Protein AF-A0A933BIF7-F1 (afdb_monomer)

pLDDT: mean 83.84, std 14.82, range [37.69, 97.56]

Nearest PDB structures (foldseek):
  3ncb-assembly1_A  TM=1.749E-01  e=4.973E+00  Homo sapiens

Mean predicted aligned error: 10.34 Å

Radius of gyration: 22.52 Å; Cα contacts (8 Å, |Δi|>4): 122; chains: 1; bounding box: 60×42×70 Å

Solvent-accessible surface area (backbone atoms only — not comparable to full-atom values): 10070 Å² total; per-residue (Å²): 113,81,48,81,46,81,47,93,89,48,97,59,76,45,85,44,77,72,73,89,70,75,82,63,97,63,60,74,47,48,58,55,29,50,48,40,57,73,75,41,43,66,58,53,43,57,75,33,52,91,71,81,72,86,55,97,83,48,68,56,64,51,44,50,50,50,47,50,51,52,27,50,76,75,67,42,90,48,61,70,57,33,50,72,54,45,76,36,66,49,58,32,59,43,68,69,40,96,63,64,58,49,35,70,52,50,56,56,55,60,66,71,56,47,74,68,54,48,51,55,30,48,52,47,47,49,58,52,53,55,70,74,48,92,78,85,85,73,87,83,81,81,84,80,76,88,78,84,58,91,89,62,100,67,89,75,85,125

Foldseek 3Di:
DWDWDQDPVDRDIDTDDDDPPQDDPLVVLLVVLVVCVVLVVLVLLVVLAPDDDDDPPDFDPSLLVLLVVSCVVVPNPALQSSVVVQPRVVSCVSNVGPGRDHSVNNVVSCVVDDPVSVVSSVVSSVVSVVVVDPPDPDDDDDDDDDDDDPDDDDPDDD

Secondary structure (DSSP, 8-state):
-EEEEE-SSSS-EEEEE---SPP-TTTTHHHHHHHHHHTTHHHHHHHH------STTPPPHHHHHHHHHHHHHTT-SSGGGGGGTTT-HHHHHHHT-SSPPPHHHHHHHHTT--HHHHHHHHHHHHHHHHTTS--SS------------TTS------

Sequence (158 aa):
MEHQATSLLGNEGIGITFTDKPVTPWGGLVLFGGLARQVGLKQALREALPFQLTSPNATDPVEVVLAFMAGVLVGSRRLAHVERLRWDLAVHRILGVKRFVSDTTLARFFRRFTAGTVSEVFERLMRWQLKLIPLEEDILDLDSSILERYGSDLATML

Structure (mmCIF, N/CA/C/O backbone):
data_AF-A0A933BIF7-F1
#
_entry.id   AF-A0A933BIF7-F1
#
loop_
_atom_site.group_PDB
_atom_site.id
_atom_site.type_symbol
_atom_site.label_atom_id
_atom_site.label_alt_id
_atom_site.label_comp_id
_atom_site.label_asym_id
_atom_site.label_entity_id
_atom_site.label_seq_id
_atom_site.pdbx_PDB_ins_code
_atom_site.Cartn_x
_atom_site.Cartn_y
_atom_site.Cartn_z
_atom_site.occupancy
_atom_site.B_iso_or_equiv
_atom_site.auth_seq_id
_atom_site.auth_comp_id
_at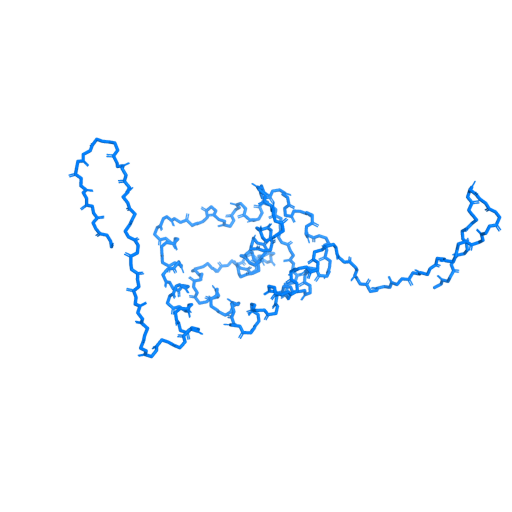om_site.auth_asym_id
_atom_site.auth_atom_id
_atom_site.pdbx_PDB_model_num
ATOM 1 N N . MET A 1 1 ? 17.332 2.652 -32.702 1.00 48.03 1 MET A N 1
ATOM 2 C CA . MET A 1 1 ? 18.636 2.457 -33.365 1.00 48.03 1 MET A CA 1
ATOM 3 C C . MET A 1 1 ? 18.932 0.971 -33.338 1.00 48.03 1 MET A C 1
ATOM 5 O O . MET A 1 1 ? 18.908 0.392 -32.259 1.00 48.03 1 MET A O 1
ATOM 9 N N . GLU A 1 2 ? 19.066 0.345 -34.504 1.00 49.69 2 GLU A N 1
ATOM 10 C CA . GLU A 1 2 ? 19.491 -1.054 -34.601 1.00 49.69 2 GLU A CA 1
ATOM 11 C C . GLU A 1 2 ? 21.002 -1.109 -34.408 1.00 49.69 2 GLU A C 1
ATOM 13 O O . GLU A 1 2 ? 21.745 -0.390 -35.075 1.00 49.69 2 GLU A O 1
ATOM 18 N N . HIS A 1 3 ? 21.447 -1.937 -33.470 1.00 57.56 3 HIS A N 1
ATOM 19 C CA . HIS A 1 3 ? 22.862 -2.201 -33.262 1.00 57.56 3 HIS A CA 1
ATOM 20 C C . HIS A 1 3 ? 23.105 -3.662 -33.626 1.00 57.56 3 HIS A C 1
ATOM 22 O O . HIS A 1 3 ? 22.449 -4.557 -33.094 1.00 57.56 3 HIS A O 1
ATOM 28 N N . GLN A 1 4 ? 24.025 -3.904 -34.556 1.00 54.59 4 GLN A N 1
ATOM 29 C CA . GLN A 1 4 ? 24.456 -5.258 -34.881 1.00 54.59 4 GLN A CA 1
ATOM 30 C C . GLN A 1 4 ? 25.505 -5.695 -33.859 1.00 54.59 4 GLN A C 1
ATOM 32 O O . GLN A 1 4 ? 26.525 -5.026 -33.691 1.00 54.59 4 GLN A O 1
ATOM 37 N N . ALA A 1 5 ? 25.243 -6.802 -33.165 1.00 60.22 5 ALA A N 1
ATOM 38 C CA . ALA A 1 5 ? 26.216 -7.454 -32.300 1.00 60.22 5 ALA A CA 1
ATOM 39 C C . ALA A 1 5 ? 26.704 -8.738 -32.979 1.00 60.22 5 ALA A C 1
ATOM 41 O O . ALA A 1 5 ? 25.906 -9.603 -33.349 1.00 60.22 5 ALA A O 1
ATOM 42 N N . THR A 1 6 ? 28.019 -8.859 -33.149 1.00 56.75 6 THR A N 1
ATOM 43 C CA . THR A 1 6 ? 28.649 -10.069 -33.685 1.00 56.75 6 THR A CA 1
ATOM 44 C C . THR A 1 6 ? 28.616 -11.169 -32.624 1.00 56.75 6 THR A C 1
ATOM 46 O O . THR A 1 6 ? 29.087 -10.967 -31.504 1.00 56.75 6 THR A O 1
ATOM 49 N N . SER A 1 7 ? 28.045 -12.326 -32.961 1.00 59.97 7 SER A N 1
ATOM 50 C CA . SER A 1 7 ? 27.978 -13.486 -32.068 1.00 59.97 7 SER A CA 1
ATOM 51 C C . SER A 1 7 ? 29.370 -14.090 -31.837 1.00 59.97 7 SER A C 1
ATOM 53 O O . SER A 1 7 ? 30.153 -14.247 -32.768 1.00 59.97 7 SER A O 1
ATOM 55 N N . LEU A 1 8 ? 29.676 -14.465 -30.589 1.00 64.94 8 LEU A N 1
ATOM 56 C CA . LEU A 1 8 ? 30.904 -15.198 -30.237 1.00 64.94 8 LEU A CA 1
ATOM 57 C C . LEU A 1 8 ? 30.812 -16.702 -30.555 1.00 64.94 8 LEU A C 1
ATOM 59 O O . LEU A 1 8 ? 31.825 -17.394 -30.526 1.00 64.94 8 LEU A O 1
ATOM 63 N N . LEU A 1 9 ? 29.606 -17.213 -30.829 1.00 68.19 9 LEU A N 1
ATOM 64 C CA . LEU A 1 9 ? 29.314 -18.644 -30.993 1.00 68.19 9 LEU A CA 1
ATOM 65 C C . LEU A 1 9 ? 29.019 -19.045 -32.450 1.00 68.19 9 LEU A C 1
ATOM 67 O O . LEU A 1 9 ? 28.774 -20.218 -32.717 1.00 68.19 9 LEU A O 1
ATOM 71 N N . GLY A 1 10 ? 29.044 -18.103 -33.397 1.00 65.06 10 GLY A N 1
ATOM 72 C CA . GLY A 1 10 ? 28.818 -18.389 -34.815 1.00 65.06 10 GLY A CA 1
ATOM 73 C C . GLY A 1 10 ? 28.800 -17.138 -35.693 1.00 65.06 10 GLY A C 1
ATOM 74 O O . GLY A 1 10 ? 28.697 -16.023 -35.196 1.00 65.06 10 GLY A O 1
ATOM 75 N N . ASN A 1 11 ? 28.867 -17.335 -37.012 1.00 65.56 11 ASN A N 1
ATOM 76 C CA . ASN A 1 11 ? 28.867 -16.267 -38.025 1.00 65.56 11 ASN A CA 1
ATOM 77 C C . ASN A 1 11 ? 27.482 -15.635 -38.284 1.00 65.56 11 ASN A C 1
ATOM 79 O O . ASN A 1 11 ? 27.324 -14.870 -39.234 1.00 65.56 11 ASN A O 1
ATOM 83 N N . GLU A 1 12 ? 26.471 -15.945 -37.471 1.00 69.88 12 GLU A N 1
ATOM 84 C CA . GLU A 1 12 ? 25.136 -15.363 -37.608 1.00 69.88 12 GLU A CA 1
ATOM 85 C C . GLU A 1 12 ? 25.043 -14.039 -36.836 1.00 69.88 12 GLU A C 1
ATOM 87 O O . GLU A 1 12 ? 25.353 -13.961 -35.643 1.00 69.88 12 GLU A O 1
ATOM 92 N N . GLY A 1 13 ? 24.639 -12.975 -37.534 1.00 66.69 13 GLY A N 1
ATOM 93 C CA . GLY A 1 13 ? 24.445 -11.653 -36.943 1.00 66.69 13 GLY A CA 1
ATOM 94 C C . GLY A 1 13 ? 23.185 -11.615 -36.081 1.00 66.69 13 GLY A C 1
ATOM 95 O O . GLY A 1 13 ? 22.092 -11.901 -36.566 1.00 66.69 13 GLY A O 1
ATOM 96 N N . ILE A 1 14 ? 23.319 -11.232 -34.811 1.00 77.00 14 ILE A N 1
ATOM 97 C CA . ILE A 1 14 ? 22.173 -11.045 -33.915 1.00 77.00 14 ILE A CA 1
ATOM 98 C C . ILE A 1 14 ? 21.666 -9.609 -34.089 1.00 77.00 14 ILE A C 1
ATOM 100 O O . ILE A 1 14 ? 22.373 -8.644 -33.783 1.00 77.00 14 ILE A O 1
ATOM 104 N N . GLY A 1 15 ? 20.434 -9.461 -34.583 1.00 76.81 15 GLY A N 1
ATOM 105 C CA . GLY A 1 15 ? 19.744 -8.173 -34.649 1.00 76.81 15 GLY A CA 1
ATOM 106 C C . GLY A 1 15 ? 19.238 -7.763 -33.267 1.00 76.81 15 GLY A C 1
ATOM 107 O O . GLY A 1 15 ? 18.358 -8.419 -32.714 1.00 76.81 15 GLY A O 1
ATOM 108 N N . ILE A 1 16 ? 19.790 -6.688 -32.699 1.00 79.69 16 ILE A N 1
ATOM 109 C CA . ILE A 1 16 ? 19.347 -6.137 -31.414 1.00 79.69 16 ILE A CA 1
ATOM 110 C C . ILE A 1 16 ? 18.599 -4.827 -31.667 1.00 79.69 16 ILE A C 1
ATOM 112 O O . ILE A 1 16 ? 19.155 -3.858 -32.196 1.00 79.69 16 ILE A O 1
ATOM 116 N N . THR A 1 17 ? 17.338 -4.786 -31.241 1.00 79.62 17 THR A N 1
ATOM 117 C CA . THR A 1 17 ? 16.494 -3.588 -31.286 1.00 79.62 17 THR A CA 1
ATOM 118 C C . THR A 1 17 ? 16.193 -3.117 -29.868 1.00 79.62 17 THR A C 1
ATOM 120 O O . THR A 1 17 ? 15.812 -3.903 -29.003 1.00 79.62 17 THR A O 1
ATOM 123 N N . PHE A 1 18 ? 16.334 -1.816 -29.632 1.00 79.88 18 PHE A N 1
ATOM 124 C CA . PHE A 1 18 ? 16.046 -1.190 -28.344 1.00 79.88 18 PHE A CA 1
ATOM 125 C C . PHE A 1 18 ? 14.668 -0.529 -28.359 1.00 79.88 18 PHE A C 1
ATOM 127 O O . PHE A 1 18 ? 14.221 -0.020 -29.387 1.00 79.88 18 PHE A O 1
ATOM 134 N N . THR A 1 19 ? 14.001 -0.529 -27.207 1.00 82.50 19 THR A N 1
ATOM 135 C CA . THR A 1 19 ? 12.701 0.113 -27.003 1.00 82.50 19 THR A CA 1
ATOM 136 C C . THR A 1 19 ? 12.734 0.956 -25.738 1.00 82.50 19 THR A C 1
ATOM 138 O O . THR A 1 19 ? 13.255 0.519 -24.716 1.00 82.50 19 THR A O 1
ATOM 141 N N . ASP A 1 20 ? 12.118 2.134 -25.794 1.00 80.81 20 ASP A N 1
ATOM 142 C CA . ASP A 1 20 ? 11.930 3.001 -24.625 1.00 80.81 20 ASP A CA 1
ATOM 143 C C . ASP A 1 20 ? 10.690 2.604 -23.806 1.00 80.81 20 ASP A C 1
ATOM 145 O O . ASP A 1 20 ? 10.360 3.227 -22.791 1.00 80.81 20 ASP A O 1
ATOM 149 N N . LYS A 1 21 ? 9.955 1.571 -24.246 1.00 79.81 21 LYS A N 1
ATOM 150 C CA . LYS A 1 21 ? 8.834 1.026 -23.478 1.00 79.81 21 LYS A CA 1
ATOM 151 C C . LYS A 1 21 ? 9.387 0.440 -22.177 1.00 79.81 21 LYS A C 1
ATOM 153 O O . LYS A 1 21 ? 10.230 -0.452 -22.239 1.00 79.81 21 LYS A O 1
ATOM 158 N N . PRO A 1 22 ? 8.906 0.885 -21.005 1.00 76.44 22 PRO A N 1
ATOM 159 C CA . PRO A 1 22 ? 9.385 0.342 -19.748 1.00 76.44 22 PRO A CA 1
ATOM 160 C C . PRO A 1 22 ? 8.955 -1.122 -19.640 1.00 76.44 22 PRO A C 1
ATOM 162 O O . PRO A 1 22 ? 7.768 -1.441 -19.725 1.00 76.44 22 PRO A O 1
ATOM 165 N N . VAL A 1 23 ? 9.935 -2.003 -19.471 1.00 80.75 23 VAL A N 1
ATOM 166 C CA . VAL A 1 23 ? 9.735 -3.438 -19.261 1.00 80.75 23 VAL A CA 1
ATOM 167 C C . VAL A 1 23 ? 9.907 -3.718 -17.773 1.00 80.75 23 VAL A C 1
ATOM 169 O O . VAL A 1 23 ? 10.860 -3.238 -17.165 1.00 80.75 23 VAL A O 1
ATOM 172 N N . THR A 1 24 ? 8.989 -4.485 -17.185 1.00 86.38 24 THR A N 1
ATOM 173 C CA . THR A 1 24 ? 9.055 -4.874 -15.772 1.00 86.38 24 THR A CA 1
ATOM 174 C C . THR A 1 24 ? 8.847 -6.376 -15.609 1.00 86.38 24 THR A C 1
ATOM 176 O O . THR A 1 24 ? 7.938 -6.932 -16.232 1.00 86.38 24 THR A O 1
ATOM 179 N N . PRO A 1 25 ? 9.634 -7.052 -14.751 1.00 87.12 25 PRO A N 1
ATOM 180 C CA . PRO A 1 25 ? 9.361 -8.435 -14.372 1.00 87.12 25 PRO A CA 1
AT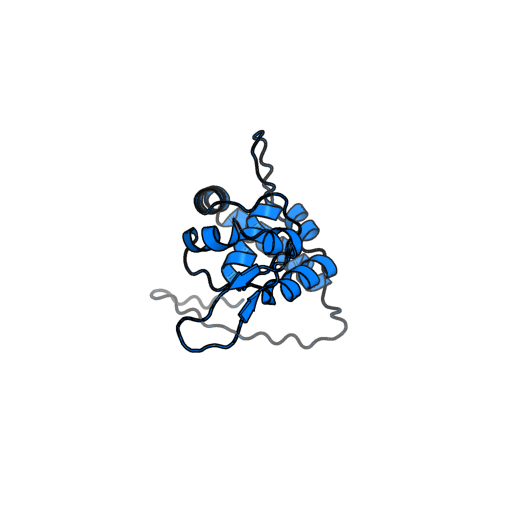OM 181 C C . PRO A 1 25 ? 8.106 -8.556 -13.486 1.00 87.12 25 PRO A C 1
ATOM 183 O O . PRO A 1 25 ? 7.626 -9.659 -13.243 1.00 87.12 25 PRO A O 1
ATOM 186 N N . TRP A 1 26 ? 7.536 -7.436 -13.024 1.00 89.75 26 TRP A N 1
ATOM 187 C CA . TRP A 1 26 ? 6.398 -7.382 -12.103 1.00 89.75 26 TRP A CA 1
ATOM 188 C C . TRP A 1 26 ? 5.054 -7.179 -12.815 1.00 89.75 26 TRP A C 1
ATOM 190 O O . TRP A 1 26 ? 4.148 -6.540 -12.278 1.00 89.75 26 TRP A O 1
ATOM 200 N N . GLY A 1 27 ? 4.897 -7.738 -14.020 1.00 87.62 27 GLY A N 1
ATOM 201 C CA . GLY A 1 27 ? 3.682 -7.596 -14.834 1.00 87.62 27 GLY A CA 1
ATOM 202 C C . GLY A 1 27 ? 2.389 -8.025 -14.123 1.00 87.62 27 GLY A C 1
ATOM 203 O O . GLY A 1 27 ? 1.334 -7.449 -14.373 1.00 87.62 27 GLY A O 1
ATOM 204 N N . GLY A 1 28 ? 2.465 -8.952 -13.161 1.00 89.56 28 GLY A N 1
ATOM 205 C CA . GLY A 1 28 ? 1.316 -9.358 -12.339 1.00 89.56 28 GLY A CA 1
ATOM 206 C C . GLY A 1 28 ? 0.688 -8.215 -11.529 1.00 89.56 28 GLY A C 1
ATOM 207 O O . GLY A 1 28 ? -0.516 -8.230 -11.274 1.00 89.56 28 GLY A O 1
ATOM 208 N N . LEU A 1 29 ? 1.454 -7.166 -11.199 1.00 94.38 29 LEU A N 1
ATOM 209 C CA . LEU A 1 29 ? 0.922 -5.987 -10.511 1.00 94.38 29 LEU A CA 1
ATOM 210 C C . LEU A 1 29 ? -0.094 -5.211 -11.361 1.00 94.38 29 LEU A C 1
ATOM 212 O O . LEU A 1 29 ? -0.864 -4.436 -10.799 1.00 94.38 29 LEU A O 1
ATOM 216 N N . VAL A 1 30 ? -0.143 -5.418 -12.683 1.00 94.75 30 VAL A N 1
ATOM 217 C CA . VAL A 1 30 ? -1.154 -4.801 -13.560 1.00 94.75 30 VAL A CA 1
ATOM 218 C C . VAL A 1 30 ? -2.568 -5.171 -13.113 1.00 94.75 30 VAL A C 1
ATOM 220 O O . VAL A 1 30 ? -3.428 -4.290 -13.070 1.00 94.75 30 VAL A O 1
ATOM 223 N N . LEU A 1 31 ? -2.796 -6.430 -12.720 1.00 95.00 31 LEU A N 1
ATOM 224 C CA . LEU A 1 31 ? -4.092 -6.896 -12.217 1.00 95.00 31 LEU A CA 1
ATOM 225 C C . LEU A 1 31 ? -4.470 -6.166 -10.928 1.00 95.00 31 LEU A C 1
ATOM 227 O O . LEU A 1 31 ? -5.566 -5.621 -10.822 1.00 95.00 31 LEU A O 1
ATOM 231 N N . PHE A 1 32 ? -3.529 -6.076 -9.985 1.00 95.56 32 PHE A N 1
ATOM 232 C CA . PHE A 1 32 ? -3.734 -5.334 -8.744 1.00 95.56 32 PHE A CA 1
ATOM 233 C C . PHE A 1 32 ? -4.015 -3.851 -9.005 1.00 95.56 32 PHE A C 1
ATOM 235 O O . PHE A 1 32 ? -4.973 -3.306 -8.469 1.00 95.56 32 PHE A O 1
ATOM 242 N N . GLY A 1 33 ? -3.221 -3.195 -9.855 1.00 95.50 33 GLY A N 1
ATOM 243 C CA . GLY A 1 33 ? -3.421 -1.789 -10.202 1.00 95.50 33 GLY A CA 1
ATOM 244 C C . GLY A 1 33 ? -4.768 -1.537 -10.888 1.00 95.50 33 GLY A C 1
ATOM 245 O O . GLY A 1 33 ? -5.407 -0.521 -10.622 1.00 95.50 33 GLY A O 1
ATOM 246 N N . GLY A 1 34 ? -5.216 -2.460 -11.744 1.00 96.06 34 GLY A N 1
ATOM 247 C CA . GLY A 1 34 ? -6.540 -2.433 -12.367 1.00 96.06 34 GLY A CA 1
ATOM 248 C C . GLY A 1 34 ? -7.663 -2.550 -11.341 1.00 96.06 34 GLY A C 1
ATOM 249 O O . GLY A 1 34 ? -8.501 -1.653 -11.260 1.00 96.06 34 GLY A O 1
ATOM 250 N N . LEU A 1 35 ? -7.618 -3.592 -10.507 1.00 95.00 35 LEU A N 1
ATOM 251 C CA . LEU A 1 35 ? -8.593 -3.825 -9.443 1.00 95.00 35 LEU A CA 1
ATOM 252 C C . LEU A 1 35 ? -8.654 -2.638 -8.477 1.00 95.00 35 LEU A C 1
ATOM 254 O O . LEU A 1 35 ? -9.726 -2.094 -8.244 1.00 95.00 35 LEU A O 1
ATOM 258 N N . ALA A 1 36 ? -7.504 -2.182 -7.974 1.00 96.06 36 ALA A N 1
ATOM 259 C CA . ALA A 1 36 ? -7.403 -1.061 -7.042 1.00 96.06 36 ALA A CA 1
ATOM 260 C C . ALA A 1 36 ? -8.035 0.226 -7.594 1.00 96.06 36 ALA A C 1
ATOM 262 O O . ALA A 1 36 ? -8.628 0.992 -6.832 1.00 96.06 36 ALA A O 1
ATOM 263 N N . ARG A 1 37 ? -7.923 0.473 -8.907 1.00 96.19 37 ARG A N 1
ATOM 264 C CA . ARG A 1 37 ? -8.622 1.586 -9.566 1.00 96.19 37 ARG A CA 1
ATOM 265 C C . ARG A 1 37 ? -10.122 1.335 -9.654 1.00 96.19 37 ARG A C 1
ATOM 267 O O . ARG A 1 37 ? -10.881 2.229 -9.303 1.00 96.19 37 ARG A O 1
ATOM 274 N N . GLN A 1 38 ? -10.528 0.147 -10.093 1.00 95.94 38 GLN A N 1
ATOM 275 C CA . GLN A 1 38 ? -11.933 -0.215 -10.277 1.00 95.94 38 GLN A CA 1
ATOM 276 C C . GLN A 1 38 ? -12.736 -0.113 -8.975 1.00 95.94 38 GLN A C 1
ATOM 278 O O . GLN A 1 38 ? -13.834 0.430 -8.985 1.00 95.94 38 GLN A O 1
ATOM 283 N N . VAL A 1 39 ? -12.178 -0.576 -7.853 1.00 95.69 39 VAL A N 1
ATOM 284 C CA . VAL A 1 39 ? -12.864 -0.542 -6.548 1.00 95.69 39 VAL A CA 1
ATOM 285 C C . VAL A 1 39 ? -12.693 0.784 -5.799 1.00 95.69 39 VAL A C 1
ATOM 287 O O . VAL A 1 39 ? -13.269 0.973 -4.734 1.00 95.69 39 VAL A O 1
ATOM 290 N N . GLY A 1 40 ? -11.881 1.714 -6.314 1.00 96.50 40 GLY A N 1
ATOM 291 C CA . GLY A 1 40 ? -11.628 2.994 -5.647 1.00 96.50 40 GLY A CA 1
ATOM 292 C C . GLY A 1 40 ? -10.741 2.895 -4.398 1.00 96.50 40 GLY A C 1
ATOM 293 O O . GLY A 1 40 ? -10.853 3.725 -3.496 1.00 96.50 40 GLY A O 1
ATOM 294 N N . LEU A 1 41 ? -9.814 1.928 -4.343 1.00 97.06 41 LEU A N 1
ATOM 295 C CA . LEU A 1 41 ? -8.974 1.644 -3.168 1.00 97.06 41 LEU A CA 1
ATOM 296 C C . LEU A 1 41 ? -8.230 2.882 -2.637 1.00 97.06 41 LEU A C 1
ATOM 298 O O . LEU A 1 41 ? -8.122 3.075 -1.431 1.00 97.06 41 LEU A O 1
ATOM 302 N N . LYS A 1 42 ? -7.723 3.750 -3.523 1.00 96.25 42 LYS A N 1
ATOM 303 C CA . LYS A 1 42 ? -7.030 4.987 -3.110 1.00 96.25 42 LYS A CA 1
ATOM 304 C C . LYS A 1 42 ? -7.916 5.905 -2.278 1.00 96.25 42 LYS A C 1
ATOM 306 O O . LYS A 1 42 ? -7.423 6.532 -1.345 1.00 96.25 42 LYS A O 1
ATOM 311 N N . GLN A 1 43 ? -9.189 6.010 -2.645 1.00 96.75 43 GLN A N 1
ATOM 312 C CA . GLN A 1 43 ? -10.134 6.855 -1.933 1.00 96.75 43 GLN A CA 1
ATOM 313 C C . GLN A 1 43 ? -10.488 6.232 -0.583 1.00 96.75 43 GLN A C 1
ATOM 315 O O . GLN A 1 43 ? -10.402 6.915 0.432 1.00 96.75 43 GLN A O 1
ATOM 320 N N . ALA A 1 44 ? -10.736 4.921 -0.554 1.00 97.56 44 ALA A N 1
ATOM 321 C CA . ALA A 1 44 ? -10.966 4.188 0.688 1.00 97.56 44 ALA A CA 1
ATOM 322 C C . ALA A 1 44 ? -9.797 4.325 1.676 1.00 97.56 44 ALA A C 1
ATOM 324 O O . ALA A 1 44 ? -10.001 4.612 2.852 1.00 97.56 44 ALA A O 1
ATOM 325 N N . LEU A 1 45 ? -8.554 4.203 1.194 1.00 97.38 45 LEU A N 1
ATOM 326 C CA . LEU A 1 45 ? -7.359 4.428 2.010 1.00 97.38 45 LEU A CA 1
ATOM 327 C C . 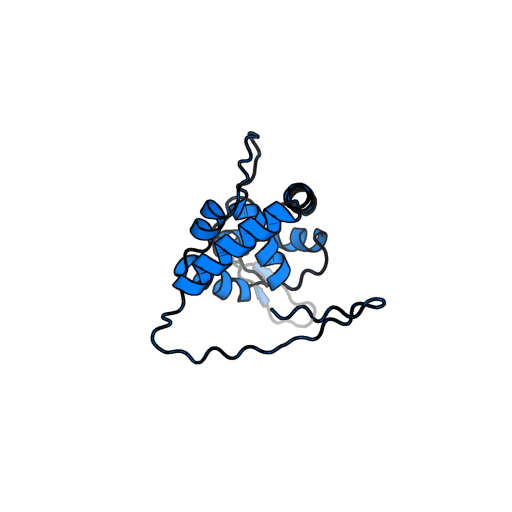LEU A 1 45 ? -7.276 5.868 2.526 1.00 97.38 45 LEU A C 1
ATOM 329 O O . LEU A 1 45 ? -6.907 6.077 3.678 1.00 97.38 45 LEU A O 1
ATOM 333 N N . ARG A 1 46 ? -7.622 6.859 1.698 1.00 96.31 46 ARG A N 1
ATOM 334 C CA . ARG A 1 46 ? -7.607 8.273 2.096 1.00 96.31 46 ARG A CA 1
ATOM 335 C C . ARG A 1 46 ? -8.622 8.579 3.198 1.00 96.31 46 ARG A C 1
ATOM 337 O O . ARG A 1 46 ? -8.327 9.384 4.071 1.00 96.31 46 ARG A O 1
ATOM 344 N N . GLU A 1 47 ? -9.786 7.942 3.162 1.00 96.62 47 GLU A N 1
ATOM 345 C CA . GLU A 1 47 ? -10.834 8.086 4.182 1.00 96.62 47 GLU A CA 1
ATOM 346 C C . GLU A 1 47 ? -10.538 7.276 5.453 1.00 96.62 47 GLU A C 1
ATOM 348 O O . GLU A 1 47 ? -10.944 7.654 6.557 1.00 96.62 47 GLU A O 1
ATOM 353 N N . ALA A 1 48 ? -9.828 6.155 5.314 1.00 97.25 48 ALA A N 1
ATOM 354 C CA . ALA A 1 48 ? -9.489 5.285 6.430 1.00 97.25 48 ALA A CA 1
ATOM 355 C C . ALA A 1 48 ? -8.277 5.776 7.234 1.00 97.25 48 ALA A C 1
ATOM 357 O O . ALA A 1 48 ? -8.280 5.667 8.457 1.00 97.25 48 ALA A O 1
ATOM 358 N N . LEU A 1 49 ? -7.238 6.295 6.571 1.00 96.69 49 LEU A N 1
ATOM 359 C CA . LEU A 1 49 ? -5.976 6.659 7.217 1.00 96.69 49 LEU A CA 1
ATOM 360 C C . LEU A 1 49 ? -6.087 7.997 7.975 1.00 96.69 49 LEU A C 1
ATOM 362 O O . LEU A 1 49 ? -6.356 9.024 7.356 1.00 96.69 49 LEU A O 1
ATOM 366 N N . PRO A 1 50 ? -5.764 8.045 9.281 1.00 94.69 50 PRO A N 1
ATOM 367 C CA . PRO A 1 50 ? -5.861 9.271 10.081 1.00 94.69 50 PRO A CA 1
ATOM 368 C C . PRO A 1 50 ? -4.621 10.174 9.971 1.00 94.69 50 PRO A C 1
ATOM 370 O O . PRO A 1 50 ? -4.476 11.143 10.714 1.00 94.69 50 PRO A O 1
ATOM 373 N N . PHE A 1 51 ? -3.675 9.847 9.089 1.00 92.75 51 PHE A N 1
ATOM 374 C CA . PHE A 1 51 ? -2.392 10.535 9.017 1.00 92.75 51 PHE A CA 1
ATOM 375 C C . PHE A 1 51 ? -2.407 11.615 7.944 1.00 92.75 51 PHE A C 1
ATOM 377 O O . PHE A 1 51 ? -2.699 11.348 6.783 1.00 92.75 51 PHE A O 1
ATOM 384 N N . GLN A 1 52 ? -1.981 12.817 8.318 1.00 85.50 52 GLN A N 1
ATOM 385 C CA . GLN A 1 52 ? -1.613 13.870 7.380 1.00 85.50 52 GLN A CA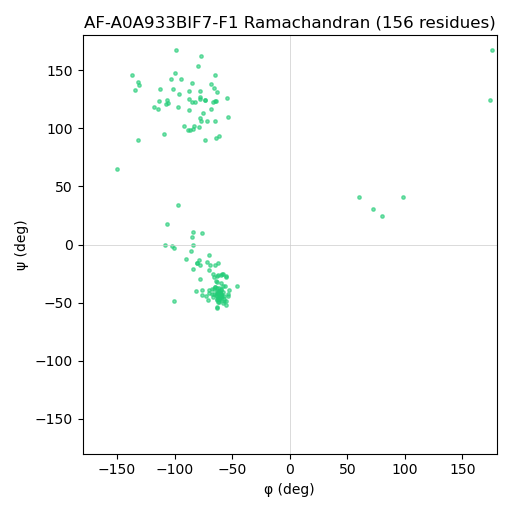 1
ATOM 386 C C . GLN A 1 52 ? -0.138 14.200 7.585 1.00 85.50 52 GLN A C 1
ATOM 388 O O . GLN A 1 52 ? 0.289 14.578 8.676 1.00 85.50 52 GLN A O 1
ATOM 393 N N . LEU A 1 53 ? 0.670 13.995 6.547 1.00 85.00 53 LEU A N 1
ATOM 394 C CA . LEU A 1 53 ? 2.102 14.267 6.592 1.00 85.00 53 LEU A CA 1
ATOM 395 C C . LEU A 1 53 ? 2.358 15.650 5.983 1.00 85.00 53 LEU A C 1
ATOM 397 O O . LEU A 1 53 ? 2.069 15.871 4.814 1.00 85.00 53 LEU A O 1
ATOM 401 N N . THR A 1 54 ? 2.898 16.574 6.778 1.00 80.62 54 THR A N 1
ATOM 402 C CA . THR A 1 54 ? 3.001 18.008 6.432 1.00 80.62 54 THR A CA 1
ATOM 403 C C . THR A 1 54 ? 4.381 18.450 5.938 1.00 80.62 54 THR A C 1
ATOM 405 O O . THR A 1 54 ? 4.572 19.609 5.584 1.00 80.62 54 THR A O 1
ATOM 408 N N . SER A 1 55 ? 5.374 17.556 5.912 1.00 80.38 55 SER A N 1
ATOM 409 C CA . SER A 1 55 ? 6.724 17.898 5.441 1.00 80.38 55 SER A CA 1
ATOM 410 C C . SER A 1 55 ? 6.722 18.263 3.945 1.00 80.38 55 SER A C 1
ATOM 412 O O . SER A 1 55 ? 6.020 17.605 3.180 1.00 80.38 55 SER A O 1
ATOM 414 N N . PRO A 1 56 ? 7.569 19.202 3.479 1.00 76.81 56 PRO A N 1
ATOM 415 C CA . PRO A 1 56 ? 7.705 19.516 2.050 1.00 76.81 56 PRO A CA 1
ATOM 416 C C . PRO A 1 56 ? 8.048 18.304 1.169 1.00 76.81 56 PRO A C 1
ATOM 418 O O . PRO A 1 56 ? 7.707 18.267 -0.007 1.00 76.81 56 PRO A O 1
ATOM 421 N N . ASN A 1 57 ? 8.709 17.296 1.750 1.00 79.25 57 ASN A N 1
ATOM 422 C CA . ASN A 1 57 ? 9.055 16.031 1.098 1.00 79.25 57 ASN A CA 1
ATOM 423 C C . ASN A 1 57 ? 8.196 14.853 1.594 1.00 79.25 57 ASN A C 1
ATOM 425 O O . ASN A 1 57 ? 8.582 13.690 1.432 1.00 79.25 57 ASN A O 1
ATOM 429 N N . ALA A 1 58 ? 7.059 15.129 2.237 1.00 83.31 58 ALA A N 1
ATOM 430 C CA . ALA A 1 58 ? 6.137 14.096 2.680 1.00 83.31 58 ALA A CA 1
ATOM 431 C C . ALA A 1 58 ? 5.575 13.335 1.478 1.00 83.31 58 ALA A C 1
ATOM 433 O O . ALA A 1 58 ? 5.104 13.919 0.506 1.00 83.31 58 ALA A O 1
ATOM 434 N N . THR A 1 59 ? 5.625 12.009 1.558 1.00 88.50 59 THR A N 1
ATOM 435 C CA . THR A 1 59 ? 4.905 11.147 0.618 1.00 88.50 59 THR A CA 1
ATOM 436 C C . THR A 1 59 ? 3.479 10.968 1.123 1.00 88.50 59 THR A C 1
ATOM 438 O O . THR A 1 59 ? 3.293 10.808 2.327 1.00 88.50 59 THR A O 1
ATOM 441 N N . ASP A 1 60 ? 2.490 11.003 0.228 1.00 92.19 60 ASP A N 1
ATOM 442 C CA . ASP A 1 60 ? 1.086 10.764 0.584 1.00 92.19 60 ASP A CA 1
ATOM 443 C C . ASP A 1 60 ? 0.973 9.399 1.305 1.00 92.19 60 ASP A C 1
ATOM 445 O O . ASP A 1 60 ? 1.440 8.395 0.758 1.00 92.19 60 ASP A O 1
ATOM 449 N N . PRO A 1 61 ? 0.386 9.326 2.517 1.00 94.69 61 PRO A N 1
ATOM 450 C CA . PRO A 1 61 ? 0.123 8.071 3.227 1.00 94.69 61 PRO A CA 1
ATOM 451 C C . PRO A 1 61 ? -0.503 6.974 2.360 1.00 94.69 61 PRO A C 1
ATOM 453 O O . PRO A 1 61 ? -0.153 5.803 2.508 1.00 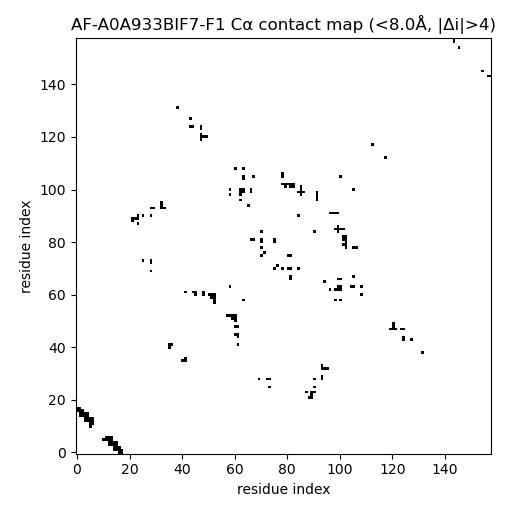94.69 61 PRO A O 1
ATOM 456 N N . VAL A 1 62 ? -1.372 7.340 1.415 1.00 95.38 62 VAL A N 1
ATOM 457 C CA . VAL A 1 62 ? -1.971 6.400 0.459 1.00 95.38 62 VAL A CA 1
ATOM 458 C C . VAL A 1 62 ? -0.903 5.783 -0.447 1.00 95.38 62 VAL A C 1
ATOM 460 O O . VAL A 1 62 ? -0.908 4.573 -0.666 1.00 95.38 62 VAL A O 1
ATOM 463 N N . GLU A 1 63 ? 0.047 6.579 -0.947 1.00 94.06 63 GLU A N 1
ATOM 464 C CA . GLU A 1 63 ? 1.165 6.073 -1.755 1.00 94.06 63 GLU A CA 1
ATOM 465 C C . GLU A 1 63 ? 2.083 5.157 -0.932 1.00 94.06 63 GLU A C 1
ATOM 467 O O . GLU A 1 63 ? 2.544 4.137 -1.445 1.00 94.06 63 GLU A O 1
ATOM 472 N N . VAL A 1 64 ? 2.296 5.464 0.356 1.00 94.75 64 VAL A N 1
ATOM 473 C CA . VAL A 1 64 ? 3.073 4.612 1.274 1.00 94.75 64 VAL A CA 1
ATOM 474 C C . VAL A 1 64 ? 2.419 3.232 1.424 1.00 94.75 64 VAL A C 1
ATOM 476 O O . VAL A 1 64 ? 3.101 2.211 1.316 1.00 94.75 64 VAL A O 1
ATOM 479 N N . VAL A 1 65 ? 1.099 3.184 1.641 1.00 95.50 65 VAL A N 1
ATOM 480 C 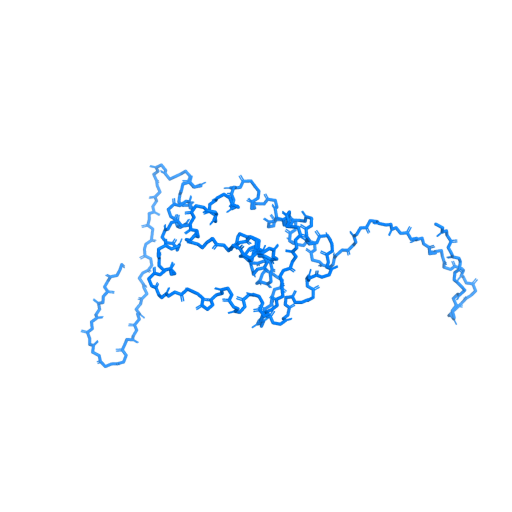CA . VAL A 1 65 ? 0.359 1.920 1.787 1.00 95.50 65 VAL A CA 1
ATOM 481 C C . VAL A 1 65 ? 0.320 1.139 0.474 1.00 95.50 65 VAL A C 1
ATOM 483 O O . VAL A 1 65 ? 0.569 -0.064 0.481 1.00 95.50 65 VAL A O 1
ATOM 486 N N . LEU A 1 66 ? 0.094 1.794 -0.668 1.00 95.31 66 LEU A N 1
ATOM 487 C CA . LEU A 1 66 ? 0.121 1.116 -1.970 1.00 95.31 66 LEU A CA 1
ATOM 488 C C . LEU A 1 66 ? 1.490 0.510 -2.287 1.00 95.31 66 LEU A C 1
ATOM 490 O O . LEU A 1 66 ? 1.565 -0.604 -2.803 1.00 95.31 66 LEU A O 1
ATOM 494 N N . ALA A 1 67 ? 2.569 1.216 -1.954 1.00 93.62 67 ALA A N 1
ATOM 495 C CA . ALA A 1 67 ? 3.924 0.702 -2.095 1.00 93.62 67 ALA A CA 1
ATOM 496 C C . ALA A 1 67 ? 4.171 -0.521 -1.198 1.00 93.62 67 ALA A C 1
ATOM 498 O O . ALA A 1 67 ? 4.781 -1.496 -1.639 1.00 93.62 67 ALA A O 1
ATOM 499 N N . PHE A 1 68 ? 3.658 -0.500 0.037 1.00 94.50 68 PHE A N 1
ATOM 500 C CA . PHE A 1 68 ? 3.699 -1.658 0.927 1.00 94.50 68 PHE A CA 1
ATOM 501 C C . PHE A 1 68 ? 2.942 -2.857 0.338 1.00 94.50 68 PHE A C 1
ATOM 503 O O . PHE A 1 68 ? 3.511 -3.943 0.243 1.00 94.50 68 PHE A O 1
ATOM 510 N N . MET A 1 69 ? 1.702 -2.655 -0.120 1.00 95.00 69 MET A N 1
ATOM 511 C CA . MET A 1 69 ? 0.886 -3.707 -0.740 1.00 95.00 69 MET A CA 1
ATOM 512 C C . MET A 1 69 ? 1.568 -4.299 -1.976 1.00 95.00 69 MET A C 1
ATOM 514 O O . MET A 1 69 ? 1.642 -5.517 -2.110 1.00 95.00 69 MET A O 1
ATOM 518 N N . ALA A 1 70 ? 2.129 -3.455 -2.846 1.00 94.00 70 ALA A N 1
ATOM 519 C CA . ALA A 1 70 ? 2.892 -3.913 -4.002 1.00 94.00 70 ALA A CA 1
ATOM 520 C C . ALA A 1 70 ? 4.101 -4.761 -3.583 1.00 94.00 70 ALA A C 1
ATOM 522 O O . ALA A 1 70 ? 4.327 -5.822 -4.155 1.00 94.00 70 ALA A O 1
ATOM 523 N N . GLY A 1 71 ? 4.829 -4.339 -2.543 1.00 93.25 71 GLY A N 1
ATOM 524 C CA . GLY A 1 71 ? 5.913 -5.111 -1.940 1.00 93.25 71 GLY A CA 1
ATOM 525 C C . GLY A 1 71 ? 5.472 -6.507 -1.494 1.00 93.25 71 GLY A C 1
ATOM 526 O O . GLY A 1 71 ? 6.129 -7.492 -1.835 1.00 93.25 71 GLY A O 1
ATOM 527 N N . VAL A 1 72 ? 4.354 -6.597 -0.770 1.00 93.44 72 VAL A N 1
ATOM 528 C CA . VAL A 1 72 ? 3.770 -7.872 -0.321 1.00 93.44 72 VAL A CA 1
ATOM 529 C C . VAL A 1 72 ? 3.389 -8.751 -1.515 1.00 93.44 72 VAL A C 1
ATOM 531 O O . VAL A 1 72 ? 3.766 -9.921 -1.550 1.00 93.44 72 VAL A O 1
ATOM 534 N N . LEU A 1 73 ? 2.723 -8.184 -2.525 1.00 93.44 73 LEU A N 1
ATOM 535 C CA . LEU A 1 73 ? 2.261 -8.905 -3.717 1.00 93.44 73 LEU A CA 1
ATOM 536 C C . LEU A 1 73 ? 3.399 -9.487 -4.559 1.00 93.44 73 LEU A C 1
ATOM 538 O O . LEU A 1 73 ? 3.244 -10.555 -5.142 1.00 93.44 73 LEU A O 1
ATOM 542 N N . VAL A 1 74 ? 4.558 -8.828 -4.595 1.00 91.81 74 VAL A N 1
ATOM 543 C CA . VAL A 1 74 ? 5.756 -9.367 -5.263 1.00 91.81 74 VAL A CA 1
ATOM 544 C C . VAL A 1 74 ? 6.570 -10.324 -4.378 1.00 91.81 74 VAL A C 1
ATOM 546 O O . VAL A 1 74 ? 7.704 -10.673 -4.709 1.00 91.81 74 VAL A O 1
ATOM 549 N N . GLY A 1 75 ? 6.028 -10.734 -3.227 1.00 89.94 75 GLY A N 1
ATOM 550 C CA . GLY A 1 75 ? 6.653 -11.704 -2.326 1.00 89.94 75 GLY A CA 1
ATOM 551 C C . GLY A 1 75 ? 7.743 -11.123 -1.421 1.00 89.94 75 GLY A C 1
ATOM 552 O O . GLY A 1 75 ? 8.646 -11.843 -0.982 1.00 89.94 75 GLY A O 1
ATOM 553 N N . SER A 1 76 ? 7.714 -9.820 -1.127 1.00 90.56 76 SER A N 1
ATOM 554 C CA . SER A 1 76 ? 8.678 -9.220 -0.198 1.00 90.56 76 SER A CA 1
ATOM 555 C C . SER A 1 76 ? 8.448 -9.712 1.229 1.00 90.56 76 SER A C 1
ATOM 557 O O . SER A 1 76 ? 7.435 -9.416 1.849 1.00 90.56 76 SER A O 1
ATOM 559 N N . ARG A 1 77 ? 9.439 -10.418 1.784 1.00 89.44 77 ARG A N 1
ATOM 560 C CA . ARG A 1 77 ? 9.439 -10.882 3.185 1.00 89.44 77 ARG A CA 1
ATOM 561 C C . ARG A 1 77 ? 10.073 -9.888 4.166 1.00 89.44 77 ARG A C 1
ATOM 563 O O . ARG A 1 77 ? 9.991 -10.076 5.373 1.00 89.44 77 ARG A O 1
ATOM 570 N N . ARG A 1 78 ? 10.764 -8.865 3.655 1.00 88.56 78 ARG A N 1
ATOM 571 C CA . ARG A 1 78 ? 11.443 -7.812 4.428 1.00 88.56 78 ARG A CA 1
ATOM 572 C C . ARG A 1 78 ? 11.178 -6.466 3.765 1.00 88.56 78 ARG A C 1
ATOM 574 O O . ARG A 1 7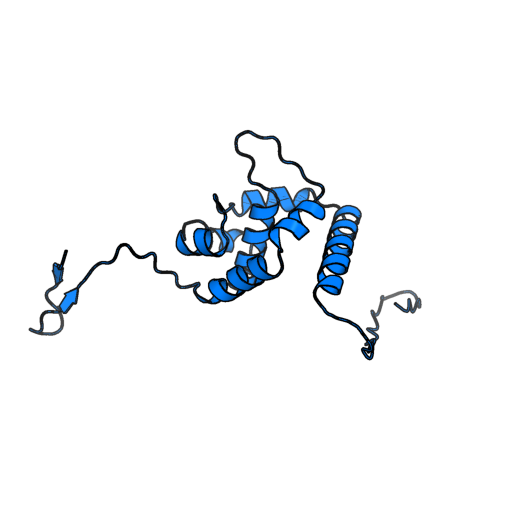8 ? 11.160 -6.402 2.538 1.00 88.56 78 ARG A O 1
ATOM 581 N N . LEU A 1 79 ? 11.058 -5.393 4.550 1.00 86.94 79 LEU A N 1
ATOM 582 C CA . LEU A 1 79 ? 10.829 -4.043 4.011 1.00 86.94 79 LEU A CA 1
ATOM 583 C C . LEU A 1 79 ? 11.933 -3.607 3.037 1.00 86.94 79 LEU A C 1
ATOM 585 O O . LEU A 1 79 ? 11.633 -3.004 2.015 1.00 86.94 79 LEU A O 1
ATOM 589 N N . ALA A 1 80 ? 13.186 -4.000 3.285 1.00 86.56 80 ALA A N 1
ATOM 590 C CA . ALA A 1 80 ? 14.315 -3.713 2.397 1.00 86.56 80 ALA A CA 1
ATOM 591 C C . ALA A 1 80 ? 14.136 -4.264 0.966 1.00 86.56 80 ALA A C 1
ATOM 593 O O . ALA A 1 80 ? 14.690 -3.722 0.016 1.00 86.56 80 ALA A O 1
ATOM 594 N N . HIS A 1 81 ? 13.339 -5.323 0.771 1.00 86.38 81 HIS A N 1
ATOM 595 C CA . HIS A 1 81 ? 13.119 -5.904 -0.560 1.00 86.38 81 HIS A CA 1
ATOM 596 C C . HIS A 1 81 ? 12.304 -4.997 -1.486 1.00 86.38 81 HIS A C 1
ATOM 598 O O . HIS A 1 81 ? 12.342 -5.192 -2.704 1.00 86.38 81 HIS A O 1
ATOM 604 N N . VAL A 1 82 ? 11.602 -4.020 -0.911 1.00 87.50 82 VAL A N 1
ATOM 605 C CA . VAL A 1 82 ? 10.795 -3.038 -1.628 1.00 87.50 82 VAL A CA 1
ATOM 606 C C . VAL A 1 82 ? 11.664 -2.051 -2.420 1.00 87.50 82 VAL A C 1
ATOM 608 O O . VAL A 1 82 ? 11.214 -1.534 -3.439 1.00 87.50 82 VAL A O 1
ATOM 611 N N . GLU A 1 83 ? 12.942 -1.874 -2.062 1.00 87.06 83 GLU A N 1
ATOM 612 C CA . GLU A 1 83 ? 13.888 -1.047 -2.834 1.00 87.06 83 GLU A CA 1
ATOM 613 C C . GLU A 1 83 ? 14.041 -1.523 -4.291 1.00 87.06 83 GLU A C 1
ATOM 615 O O . GLU A 1 83 ? 14.312 -0.718 -5.179 1.00 87.06 83 GLU A O 1
ATOM 620 N N . ARG A 1 84 ? 13.789 -2.810 -4.577 1.00 86.69 84 ARG A N 1
ATOM 621 C CA . ARG A 1 84 ? 13.786 -3.342 -5.952 1.00 86.69 84 ARG A CA 1
ATOM 622 C C . ARG A 1 84 ? 12.657 -2.772 -6.815 1.00 86.69 84 ARG A C 1
ATOM 624 O O . ARG A 1 84 ? 12.811 -2.695 -8.027 1.00 86.69 84 ARG A O 1
ATOM 631 N N . LEU A 1 85 ? 11.538 -2.379 -6.204 1.00 89.25 85 LEU A N 1
ATOM 632 C CA . LEU A 1 85 ? 10.405 -1.750 -6.892 1.00 89.25 85 LEU A CA 1
ATOM 633 C C . LEU A 1 85 ? 10.594 -0.242 -7.057 1.00 89.25 85 LEU A C 1
ATOM 635 O O . LEU A 1 85 ? 9.978 0.364 -7.927 1.00 89.25 85 LEU A O 1
ATOM 639 N N . ARG A 1 86 ? 11.454 0.363 -6.231 1.00 88.50 86 ARG A N 1
ATOM 640 C CA . ARG A 1 86 ? 11.595 1.816 -6.116 1.00 88.50 86 ARG A CA 1
ATOM 641 C C . ARG A 1 86 ? 12.078 2.505 -7.391 1.00 88.50 86 ARG A C 1
ATOM 643 O O . ARG A 1 86 ? 11.818 3.690 -7.587 1.00 88.50 86 ARG A O 1
ATOM 650 N N . TRP A 1 87 ? 12.819 1.777 -8.217 1.00 87.25 87 TRP A N 1
ATOM 651 C CA . TRP A 1 87 ? 13.389 2.283 -9.464 1.00 87.25 87 TRP A CA 1
ATOM 652 C C . TRP A 1 87 ? 12.605 1.824 -10.699 1.00 87.25 87 TRP A C 1
ATOM 654 O O . TRP A 1 87 ? 12.943 2.204 -11.818 1.00 87.25 87 TRP A O 1
ATOM 664 N N . ASP A 1 88 ? 11.549 1.027 -10.514 1.00 90.06 88 ASP A N 1
ATOM 665 C CA . ASP A 1 88 ? 10.757 0.482 -11.610 1.00 90.06 88 ASP A CA 1
ATOM 666 C C . ASP A 1 88 ? 9.626 1.446 -12.003 1.00 90.06 88 ASP A C 1
ATOM 668 O O . ASP A 1 88 ? 8.541 1.485 -11.415 1.00 90.06 88 ASP A O 1
ATOM 672 N N . LEU A 1 89 ? 9.870 2.225 -13.058 1.00 89.00 89 LEU A N 1
ATOM 673 C CA . LEU A 1 89 ? 8.907 3.205 -13.563 1.00 89.00 89 LEU A CA 1
ATOM 674 C C . LEU A 1 89 ? 7.597 2.577 -14.064 1.00 89.00 89 LEU A C 1
ATOM 676 O O . LEU A 1 89 ? 6.565 3.255 -14.048 1.00 89.00 89 LEU A O 1
ATOM 680 N N . ALA A 1 90 ? 7.596 1.313 -14.503 1.00 90.94 90 ALA A N 1
ATOM 681 C CA . ALA A 1 90 ? 6.355 0.644 -14.885 1.00 90.94 90 ALA A CA 1
ATOM 682 C C . ALA A 1 90 ? 5.500 0.360 -13.647 1.00 90.94 90 ALA A C 1
ATOM 684 O O . ALA A 1 90 ? 4.302 0.639 -13.668 1.00 90.94 90 ALA A O 1
ATOM 685 N N . VAL A 1 91 ? 6.107 -0.086 -12.544 1.00 91.88 91 VAL A N 1
ATOM 686 C CA . VAL A 1 91 ? 5.403 -0.285 -11.266 1.00 91.88 91 VAL A CA 1
ATOM 687 C C . VAL A 1 91 ? 4.803 1.026 -10.755 1.00 91.88 91 VAL A C 1
ATOM 689 O O . VAL A 1 91 ? 3.646 1.051 -10.333 1.00 91.88 91 VAL A O 1
ATOM 692 N N . HIS A 1 92 ? 5.530 2.142 -10.868 1.00 92.06 92 HIS A N 1
ATOM 693 C CA . HIS A 1 92 ? 5.007 3.456 -10.477 1.00 92.06 92 HIS A CA 1
ATOM 694 C C . HIS A 1 92 ? 3.745 3.815 -11.271 1.00 92.06 92 HIS A C 1
ATOM 696 O O . HIS A 1 92 ? 2.746 4.252 -10.695 1.00 92.06 92 HIS A O 1
ATOM 702 N N . ARG A 1 93 ? 3.768 3.584 -12.592 1.00 91.69 93 ARG A N 1
ATOM 703 C CA . ARG A 1 93 ? 2.619 3.822 -13.479 1.00 91.69 93 ARG A CA 1
ATOM 704 C C . ARG A 1 93 ? 1.451 2.892 -13.165 1.00 91.69 93 ARG A C 1
ATOM 706 O O . ARG A 1 93 ? 0.319 3.360 -13.101 1.00 91.69 93 ARG A O 1
ATOM 713 N N . ILE A 1 94 ? 1.717 1.608 -12.919 1.00 92.94 94 ILE A N 1
ATOM 714 C CA . ILE A 1 94 ? 0.700 0.606 -12.566 1.00 92.94 94 ILE A CA 1
ATOM 715 C C . ILE A 1 94 ? -0.072 1.030 -11.313 1.00 92.94 94 ILE A C 1
ATOM 717 O O . ILE A 1 94 ? -1.305 1.003 -11.310 1.00 92.94 94 ILE A O 1
ATOM 721 N N . LEU A 1 95 ? 0.646 1.462 -10.273 1.00 91.75 95 LEU A N 1
ATOM 722 C CA . LEU A 1 95 ? 0.061 1.913 -9.006 1.00 91.75 95 LEU A CA 1
ATOM 723 C C . LEU A 1 95 ? -0.464 3.358 -9.079 1.00 91.75 95 LEU A C 1
ATOM 725 O O . LEU A 1 95 ? -1.231 3.797 -8.219 1.00 91.75 95 LEU A O 1
ATOM 729 N N . GLY A 1 96 ? -0.062 4.119 -10.099 1.00 90.50 96 GLY A N 1
ATOM 730 C CA . GLY A 1 96 ? -0.348 5.544 -10.246 1.00 90.50 96 GLY A CA 1
ATOM 731 C C . GLY A 1 96 ? 0.208 6.371 -9.086 1.00 90.50 96 GLY A C 1
ATOM 732 O O . GLY A 1 96 ? -0.506 7.228 -8.564 1.00 90.50 96 GLY A O 1
ATOM 733 N N . VAL A 1 97 ? 1.416 6.050 -8.625 1.00 89.44 97 VAL A N 1
ATOM 734 C CA . VAL A 1 97 ? 2.117 6.776 -7.554 1.00 89.44 97 VAL A CA 1
ATOM 735 C C . VAL A 1 97 ? 3.197 7.659 -8.164 1.00 89.44 97 VAL A C 1
ATOM 737 O O . VAL A 1 97 ? 3.848 7.266 -9.136 1.00 89.44 97 VAL A O 1
ATOM 740 N N . LYS A 1 98 ? 3.400 8.861 -7.615 1.00 85.00 98 LYS A N 1
ATOM 741 C CA . LYS A 1 98 ? 4.448 9.769 -8.114 1.00 85.00 98 LYS A CA 1
ATOM 742 C C . LYS A 1 98 ? 5.830 9.328 -7.659 1.00 85.00 98 LYS A C 1
ATOM 744 O O . LYS A 1 98 ? 6.799 9.431 -8.411 1.00 85.00 98 LYS A O 1
ATOM 749 N N . ARG A 1 99 ? 5.924 8.851 -6.418 1.00 81.94 99 ARG A N 1
ATOM 750 C CA . ARG A 1 99 ? 7.172 8.413 -5.805 1.00 81.94 99 ARG A CA 1
ATOM 751 C C . ARG A 1 99 ? 6.957 7.087 -5.100 1.00 81.94 99 ARG A C 1
ATOM 753 O O . ARG A 1 99 ? 6.037 6.933 -4.308 1.00 81.94 99 ARG A O 1
ATOM 760 N N . PHE A 1 100 ? 7.864 6.155 -5.343 1.00 88.19 100 PHE A N 1
ATOM 761 C CA . PHE A 1 100 ? 7.916 4.919 -4.584 1.00 88.19 100 PHE A CA 1
ATOM 762 C C . PHE A 1 100 ? 8.786 5.128 -3.340 1.00 88.19 100 PHE A C 1
ATOM 764 O O . PHE A 1 100 ? 9.863 5.730 -3.401 1.00 88.19 100 PHE A O 1
ATOM 771 N N . VAL A 1 101 ? 8.274 4.706 -2.188 1.00 91.00 101 VAL A N 1
ATOM 772 C CA . VAL A 1 101 ? 8.893 4.963 -0.882 1.00 91.00 101 VAL A CA 1
ATOM 773 C C . VAL A 1 101 ? 10.048 4.014 -0.590 1.00 91.00 101 VAL A C 1
ATOM 775 O O . VAL A 1 101 ? 10.074 2.883 -1.067 1.00 91.00 101 VAL A O 1
ATOM 778 N N . SER A 1 102 ? 10.985 4.474 0.240 1.00 91.56 102 SER A N 1
ATOM 779 C CA . SER A 1 102 ? 12.054 3.624 0.762 1.00 91.56 102 SER A CA 1
ATOM 780 C C . SER A 1 102 ? 11.576 2.712 1.891 1.00 91.56 102 SER A C 1
ATOM 782 O O . SER A 1 102 ? 10.589 3.005 2.578 1.00 91.56 102 SER A O 1
ATOM 784 N N . ASP A 1 103 ? 12.345 1.667 2.170 1.00 92.56 103 ASP A N 1
ATOM 785 C CA . ASP A 1 103 ? 12.165 0.788 3.330 1.00 92.56 103 ASP A CA 1
ATOM 786 C C . ASP A 1 103 ? 12.119 1.560 4.669 1.00 92.56 103 ASP A C 1
ATOM 788 O O . ASP A 1 103 ? 11.245 1.348 5.512 1.00 92.56 103 ASP A O 1
ATOM 792 N N . THR A 1 104 ? 12.999 2.545 4.834 1.00 92.50 104 THR A N 1
ATOM 793 C CA . THR A 1 104 ? 13.071 3.461 5.981 1.00 92.50 104 THR A CA 1
ATOM 794 C C . THR A 1 104 ? 11.834 4.346 6.096 1.00 92.50 104 THR A C 1
ATOM 796 O O . THR A 1 104 ? 11.432 4.732 7.197 1.00 92.50 104 THR A O 1
ATOM 799 N N . THR A 1 105 ? 11.208 4.691 4.974 1.00 92.12 105 THR A N 1
ATOM 800 C CA . THR A 1 105 ? 9.979 5.488 4.949 1.00 92.12 105 THR A CA 1
ATOM 801 C C . THR A 1 105 ? 8.783 4.632 5.343 1.00 92.12 105 THR A C 1
ATOM 803 O O . THR A 1 105 ? 8.019 5.060 6.208 1.00 92.12 105 THR A O 1
ATOM 806 N N . LEU A 1 106 ? 8.694 3.398 4.833 1.00 93.75 106 LEU A N 1
ATOM 807 C CA . LEU A 1 106 ? 7.720 2.400 5.287 1.00 93.75 106 LEU A CA 1
ATOM 808 C C . LEU A 1 106 ? 7.836 2.163 6.796 1.00 93.75 106 LEU A C 1
ATOM 810 O O . LEU A 1 106 ? 6.860 2.314 7.529 1.00 93.75 106 LEU A O 1
ATOM 814 N N . ALA A 1 107 ? 9.044 1.880 7.287 1.00 93.88 107 ALA A N 1
ATOM 815 C CA . ALA A 1 107 ? 9.273 1.592 8.700 1.00 93.88 107 ALA A CA 1
ATOM 816 C C . ALA A 1 107 ? 8.933 2.781 9.613 1.00 93.88 107 ALA A C 1
ATOM 818 O O . ALA A 1 107 ? 8.433 2.590 10.720 1.00 93.88 107 ALA A O 1
ATOM 819 N N . ARG A 1 108 ? 9.214 4.021 9.189 1.00 93.44 108 ARG A N 1
ATOM 820 C CA . ARG A 1 108 ? 8.811 5.219 9.946 1.00 93.44 108 ARG A CA 1
ATOM 821 C C . ARG A 1 108 ? 7.305 5.432 9.900 1.00 93.44 108 ARG A C 1
ATOM 823 O O . ARG A 1 108 ? 6.733 5.873 10.891 1.00 93.44 108 ARG A O 1
ATOM 830 N N . PHE A 1 109 ? 6.667 5.183 8.760 1.00 94.25 109 PHE A N 1
ATOM 831 C CA . PHE A 1 109 ? 5.225 5.337 8.606 1.00 94.25 109 PHE A CA 1
ATOM 832 C C . PHE A 1 109 ? 4.465 4.370 9.514 1.00 94.25 109 PHE A C 1
ATOM 834 O O . PHE A 1 109 ? 3.706 4.825 10.364 1.00 94.25 109 PHE A O 1
ATOM 841 N N . PHE A 1 110 ? 4.755 3.070 9.429 1.00 94.25 110 PHE A N 1
ATOM 842 C CA . PHE A 1 110 ? 4.054 2.059 10.223 1.00 94.25 110 PHE A CA 1
ATOM 843 C C . PHE A 1 110 ? 4.311 2.168 11.730 1.00 94.25 110 PHE A C 1
ATOM 845 O O . PHE A 1 110 ? 3.433 1.838 12.516 1.00 94.25 110 PHE A O 1
ATOM 852 N N . ARG A 1 111 ? 5.448 2.734 12.158 1.00 95.50 111 ARG A N 1
ATOM 853 C CA . ARG A 1 111 ? 5.707 3.041 13.579 1.00 95.50 111 ARG A CA 1
ATOM 854 C C . ARG A 1 111 ? 4.744 4.054 14.207 1.00 95.50 111 ARG A C 1
ATOM 856 O O . ARG A 1 111 ? 4.723 4.173 15.424 1.00 95.50 111 ARG A O 1
ATOM 863 N N . ARG A 1 112 ? 3.981 4.802 13.405 1.00 94.75 112 ARG A N 1
ATOM 864 C CA . ARG A 1 112 ? 2.972 5.753 13.904 1.00 94.75 112 ARG A CA 1
ATOM 865 C C . ARG A 1 112 ? 1.665 5.075 14.305 1.00 94.75 112 ARG A C 1
ATOM 867 O O . ARG A 1 112 ? 0.844 5.702 14.963 1.00 94.75 112 ARG A O 1
ATOM 874 N N . PHE A 1 113 ? 1.453 3.834 13.878 1.00 95.75 113 PHE A N 1
ATOM 875 C CA . PHE A 1 113 ? 0.243 3.097 14.199 1.00 95.75 113 PHE A CA 1
ATOM 876 C C . PHE A 1 113 ? 0.323 2.559 15.626 1.00 95.75 113 PHE A C 1
ATOM 878 O O . PHE A 1 113 ? 1.307 1.936 16.020 1.00 95.75 113 PHE A O 1
ATOM 885 N N . THR A 1 114 ? -0.747 2.774 16.381 1.00 96.38 114 THR A N 1
ATOM 886 C CA . THR A 1 114 ? -1.012 2.077 17.643 1.00 96.38 114 THR A CA 1
ATOM 887 C C . THR A 1 114 ? -2.003 0.942 17.393 1.00 96.38 114 THR A C 1
ATOM 889 O O . THR A 1 114 ? -2.648 0.924 16.345 1.00 96.38 114 THR A O 1
ATOM 892 N N . ALA A 1 115 ? -2.182 0.025 18.349 1.00 95.44 115 ALA A N 1
ATOM 893 C CA . ALA A 1 115 ? -3.204 -1.020 18.234 1.00 95.44 115 ALA A CA 1
ATOM 894 C C . ALA A 1 115 ? -4.600 -0.433 17.943 1.00 95.44 115 ALA A C 1
ATOM 896 O O . ALA A 1 115 ? -5.270 -0.890 17.025 1.00 95.44 115 ALA A O 1
ATOM 897 N N . GLY A 1 116 ? -4.987 0.644 18.640 1.00 96.44 116 GLY A N 1
ATOM 898 C CA . GLY A 1 116 ? -6.267 1.322 18.404 1.00 96.44 116 GLY A CA 1
ATOM 899 C C . GLY A 1 116 ? -6.370 1.923 17.002 1.00 96.44 116 GLY A C 1
ATOM 900 O O . GLY A 1 116 ? -7.383 1.757 16.330 1.00 96.44 116 GLY A O 1
ATOM 901 N N . THR A 1 117 ? -5.294 2.547 16.515 1.00 96.19 117 THR A N 1
ATOM 902 C CA . THR A 1 117 ? -5.259 3.098 15.153 1.00 96.19 117 THR A CA 1
ATOM 903 C C . THR A 1 117 ? -5.345 2.007 14.087 1.00 96.19 117 THR A C 1
ATOM 905 O O . THR A 1 117 ? -5.995 2.204 13.065 1.00 96.19 117 THR A O 1
ATOM 908 N N . VAL A 1 118 ? -4.695 0.857 14.302 1.00 96.19 118 VAL A N 1
ATOM 909 C CA . VAL A 1 118 ? -4.805 -0.291 13.390 1.00 96.19 118 VAL A CA 1
ATOM 910 C C . VAL A 1 118 ? -6.245 -0.781 13.340 1.00 96.19 118 VAL A C 1
ATOM 912 O O . VAL A 1 118 ? -6.770 -0.910 12.238 1.00 96.19 118 VAL A O 1
ATOM 915 N N . SER A 1 119 ? -6.882 -0.998 14.496 1.00 96.88 119 SER A N 1
ATOM 916 C CA . SER A 1 119 ? -8.275 -1.448 14.563 1.00 96.88 119 SER A CA 1
ATOM 917 C C . SER A 1 119 ? -9.214 -0.486 13.840 1.00 96.88 119 SER A C 1
ATOM 919 O O . SER A 1 119 ? -9.967 -0.913 12.973 1.00 96.88 119 SER A O 1
ATOM 921 N N . GLU A 1 120 ? -9.110 0.818 14.103 1.00 97.00 120 GLU A N 1
ATOM 922 C CA . GLU A 1 120 ? -9.961 1.824 13.460 1.00 97.00 120 GLU A CA 1
ATOM 923 C C . GLU A 1 120 ? -9.804 1.829 11.931 1.00 97.00 120 GLU A C 1
ATOM 925 O O . GLU A 1 120 ? -10.795 1.830 11.195 1.00 97.00 120 GLU A O 1
ATOM 930 N N . VAL A 1 121 ? -8.560 1.800 11.437 1.00 96.94 121 VAL A N 1
ATOM 931 C CA . VAL A 1 121 ? -8.276 1.744 9.996 1.00 96.94 121 VAL A CA 1
ATOM 932 C C . VAL A 1 121 ? -8.844 0.460 9.390 1.00 96.94 121 VAL A C 1
ATOM 934 O O . VAL A 1 121 ? -9.499 0.519 8.349 1.00 96.94 121 VAL A O 1
ATOM 937 N N . PHE A 1 122 ? -8.628 -0.688 10.036 1.00 95.62 122 PHE A N 1
ATOM 938 C CA . PHE A 1 122 ? -9.130 -1.975 9.556 1.00 95.62 122 PHE A CA 1
ATOM 939 C C . PHE A 1 122 ? -10.650 -2.017 9.513 1.00 95.62 122 PHE A C 1
ATOM 941 O O . PHE A 1 122 ? -11.209 -2.438 8.507 1.00 95.62 122 PHE A O 1
ATOM 948 N N . GLU A 1 123 ? -11.332 -1.537 10.549 1.00 96.50 123 GLU A N 1
ATOM 949 C CA . GLU A 1 123 ? -12.789 -1.501 10.559 1.00 96.50 123 GLU A CA 1
ATOM 950 C C . GLU A 1 123 ? -13.355 -0.608 9.448 1.00 96.50 123 GLU A C 1
ATOM 952 O O . GLU A 1 123 ? -14.330 -0.975 8.790 1.00 96.50 123 GLU A O 1
ATOM 957 N N . ARG A 1 124 ? -12.754 0.570 9.215 1.00 97.38 124 ARG A N 1
ATOM 958 C CA . ARG A 1 124 ? -13.159 1.467 8.119 1.00 97.38 124 ARG A CA 1
ATOM 959 C C . ARG A 1 124 ? -12.991 0.785 6.761 1.00 97.38 124 ARG A C 1
ATOM 961 O O . ARG A 1 124 ? -13.908 0.836 5.942 1.00 97.38 124 ARG A O 1
ATOM 968 N N . LEU A 1 125 ? -11.856 0.120 6.540 1.00 96.62 125 LEU A N 1
ATOM 969 C CA . LEU A 1 125 ? -11.590 -0.610 5.300 1.00 96.62 125 LEU A CA 1
ATOM 970 C C . LEU A 1 125 ? -12.498 -1.832 5.142 1.00 96.62 125 LEU A C 1
ATOM 972 O O . LEU A 1 125 ? -12.990 -2.061 4.045 1.00 96.62 125 LEU A O 1
ATOM 976 N N . MET A 1 126 ? -12.788 -2.564 6.216 1.00 94.12 126 MET A N 1
ATOM 977 C CA . MET A 1 126 ? -13.708 -3.703 6.192 1.00 94.12 126 MET A CA 1
ATOM 978 C C . MET A 1 126 ? -15.124 -3.254 5.818 1.00 94.12 126 MET A C 1
ATOM 980 O O . MET A 1 126 ? -15.741 -3.810 4.915 1.00 94.12 126 MET A O 1
ATOM 984 N N . ARG A 1 127 ? -15.620 -2.175 6.441 1.00 93.69 127 ARG A N 1
ATOM 985 C CA . ARG A 1 127 ? -16.921 -1.577 6.096 1.00 93.69 127 ARG A CA 1
ATOM 986 C C . ARG A 1 127 ? -16.979 -1.108 4.645 1.00 93.69 127 ARG A C 1
ATOM 988 O O . ARG A 1 127 ? -18.023 -1.226 4.014 1.00 93.69 127 ARG A O 1
ATOM 995 N N . TRP A 1 128 ? -15.890 -0.554 4.115 1.00 95.25 128 TRP A N 1
ATOM 996 C CA . TRP A 1 128 ? -15.801 -0.217 2.695 1.00 95.25 128 TRP A CA 1
ATOM 997 C C . TRP A 1 128 ? -15.813 -1.472 1.813 1.00 95.25 128 TRP A C 1
ATOM 999 O O . TRP A 1 128 ? -16.566 -1.515 0.846 1.00 95.25 128 TRP A O 1
ATOM 1009 N N . GLN A 1 129 ? -15.042 -2.501 2.165 1.00 93.56 129 GLN A N 1
ATOM 1010 C CA . GLN A 1 129 ? -14.948 -3.745 1.405 1.00 93.56 129 GLN A CA 1
ATOM 1011 C C . GLN A 1 129 ? -16.295 -4.466 1.315 1.00 93.56 129 GLN A C 1
ATOM 1013 O O . GLN A 1 129 ? -16.666 -4.907 0.233 1.00 93.56 129 GLN A O 1
ATOM 1018 N N . LEU A 1 130 ? -17.049 -4.535 2.415 1.00 90.31 130 LEU A N 1
ATOM 1019 C CA . LEU A 1 130 ? -18.381 -5.146 2.430 1.00 90.31 130 LEU A CA 1
ATOM 1020 C C . LEU A 1 130 ? -19.348 -4.452 1.463 1.00 90.31 130 LEU A C 1
ATOM 1022 O O . LEU A 1 130 ? -20.165 -5.116 0.845 1.00 90.31 130 LEU A O 1
ATOM 1026 N N . LYS A 1 131 ? -19.213 -3.136 1.255 1.00 91.00 131 LYS A N 1
ATOM 1027 C CA . LYS A 1 131 ? -20.029 -2.392 0.277 1.00 91.00 131 LYS A CA 1
ATOM 1028 C C . LYS A 1 131 ? -19.673 -2.701 -1.179 1.00 91.00 131 LYS A C 1
ATOM 1030 O O . LYS A 1 131 ? -20.426 -2.320 -2.068 1.00 91.00 131 LYS A O 1
ATOM 1035 N N . LEU A 1 132 ? -18.522 -3.325 -1.440 1.00 90.75 132 LEU A N 1
ATOM 1036 C CA . LEU A 1 132 ? -18.140 -3.753 -2.790 1.00 90.75 132 LEU A CA 1
ATOM 1037 C C . LEU A 1 132 ? -18.856 -5.040 -3.209 1.00 90.75 132 LEU A C 1
ATOM 1039 O O . LEU A 1 132 ? -18.866 -5.359 -4.396 1.00 90.75 132 LEU A O 1
ATOM 1043 N N . ILE A 1 133 ? -19.405 -5.783 -2.247 1.00 85.44 133 ILE A N 1
ATOM 1044 C CA . ILE A 1 133 ? -20.064 -7.064 -2.469 1.00 85.44 133 ILE A CA 1
ATOM 1045 C C . ILE A 1 133 ? -21.576 -6.830 -2.337 1.00 85.44 133 ILE A C 1
ATOM 1047 O O . ILE A 1 133 ? -22.019 -6.346 -1.295 1.00 85.44 133 ILE A O 1
ATOM 1051 N N . PRO A 1 134 ? -22.380 -7.122 -3.371 1.00 77.50 134 PRO A N 1
ATOM 1052 C CA . PRO A 1 134 ? -23.831 -7.032 -3.275 1.00 77.50 134 PRO A CA 1
ATOM 1053 C C . PRO A 1 134 ? -24.357 -8.211 -2.445 1.00 77.50 134 PRO A C 1
ATOM 1055 O O . PRO A 1 134 ? -24.624 -9.277 -2.986 1.00 77.50 134 PRO A O 1
ATOM 1058 N N . LEU A 1 135 ? -24.453 -8.021 -1.129 1.00 73.81 135 LEU A N 1
ATOM 1059 C CA . LEU A 1 135 ? -25.030 -9.002 -0.209 1.00 73.81 135 LEU A CA 1
ATOM 1060 C C . LEU A 1 135 ? -26.550 -8.774 -0.151 1.00 73.81 135 LEU A C 1
ATOM 1062 O O . LEU A 1 135 ? -27.002 -7.849 0.527 1.00 73.81 135 LEU A O 1
ATOM 1066 N N . GLU A 1 136 ? -27.332 -9.560 -0.893 1.00 70.75 136 GLU A N 1
ATOM 1067 C CA . GLU A 1 136 ? -28.806 -9.478 -0.882 1.00 70.75 136 GLU A CA 1
ATOM 1068 C C . GLU A 1 136 ? -29.426 -10.583 -0.007 1.00 70.75 136 GLU A C 1
ATOM 1070 O O . GLU A 1 136 ? -30.225 -10.275 0.875 1.00 70.75 136 GLU A O 1
ATOM 1075 N N . GLU A 1 137 ? -28.999 -11.842 -0.176 1.00 70.00 137 GLU A N 1
ATOM 1076 C CA . GLU A 1 137 ? -29.429 -13.017 0.606 1.00 70.00 137 GLU A CA 1
ATOM 1077 C C . GLU A 1 137 ? -28.295 -14.061 0.686 1.00 70.00 137 GLU A C 1
ATOM 1079 O O . GLU A 1 137 ? -28.386 -15.157 0.135 1.00 70.00 137 GLU A O 1
ATOM 1084 N N . ASP A 1 138 ? -27.185 -13.715 1.340 1.00 69.69 138 ASP A N 1
ATOM 1085 C CA . ASP A 1 138 ? -26.034 -14.618 1.453 1.00 69.69 138 ASP A CA 1
ATOM 1086 C C . ASP A 1 138 ? -26.048 -15.447 2.743 1.00 69.69 138 ASP A C 1
ATOM 1088 O O . ASP A 1 138 ? -26.404 -14.974 3.826 1.00 69.69 138 ASP A O 1
ATOM 1092 N N . ILE A 1 139 ? -25.613 -16.705 2.629 1.00 71.19 139 ILE A N 1
ATOM 1093 C CA . ILE A 1 139 ? -25.383 -17.590 3.773 1.00 71.19 139 ILE A CA 1
ATOM 1094 C C . ILE A 1 139 ? -24.053 -17.183 4.408 1.00 71.19 139 ILE A C 1
ATOM 1096 O O . ILE A 1 139 ? -22.984 -17.411 3.842 1.00 71.19 139 ILE A O 1
ATOM 1100 N N . LEU A 1 140 ? -24.124 -16.572 5.590 1.00 74.56 140 LEU A N 1
ATOM 1101 C CA . LEU A 1 140 ? -22.950 -16.264 6.396 1.00 74.56 140 LEU A CA 1
ATOM 1102 C C . LEU A 1 140 ? -22.496 -17.529 7.130 1.00 74.56 140 LEU A C 1
ATOM 1104 O O . LEU A 1 140 ? -23.077 -17.899 8.150 1.00 74.56 140 LEU A O 1
ATOM 1108 N N . ASP A 1 141 ? -21.463 -18.177 6.604 1.00 77.75 141 ASP A N 1
ATOM 1109 C CA . ASP A 1 141 ? -20.774 -19.262 7.297 1.00 77.75 141 ASP A CA 1
ATOM 1110 C C . ASP A 1 141 ? -19.711 -18.675 8.237 1.00 77.75 141 ASP A C 1
ATOM 1112 O O . ASP A 1 141 ? -18.854 -17.890 7.818 1.00 77.75 141 ASP A O 1
ATOM 1116 N N . LEU A 1 142 ? -19.812 -18.992 9.527 1.00 72.38 142 LEU A N 1
ATOM 1117 C CA . LEU A 1 142 ? -18.896 -18.515 10.562 1.00 72.38 142 LEU A CA 1
ATOM 1118 C C . LEU A 1 142 ? -18.040 -19.686 11.035 1.00 72.38 142 LEU A C 1
ATOM 1120 O O . LEU A 1 142 ? -18.422 -20.438 11.933 1.00 72.38 142 LEU A O 1
ATOM 1124 N N . ASP A 1 143 ? -16.853 -19.806 10.452 1.00 78.94 143 ASP A N 1
ATOM 1125 C CA . ASP A 1 143 ? -15.853 -20.764 10.904 1.00 78.94 143 ASP A CA 1
ATOM 1126 C C . ASP A 1 143 ? -15.265 -20.313 12.249 1.00 78.94 143 ASP A C 1
ATOM 1128 O O . ASP A 1 143 ? -14.457 -19.383 12.333 1.00 78.94 143 ASP A O 1
ATOM 1132 N N . SER A 1 144 ? -15.650 -20.983 13.336 1.00 72.38 144 SER A N 1
ATOM 1133 C CA . SER A 1 144 ? -15.041 -20.739 14.644 1.00 72.38 144 SER A CA 1
ATOM 1134 C C . SER A 1 144 ? -13.562 -21.150 14.638 1.00 72.38 144 SER A C 1
ATOM 1136 O O . SER A 1 144 ? -13.215 -22.243 14.190 1.00 72.38 144 SER A O 1
ATOM 1138 N N . SER A 1 145 ? -12.685 -20.305 15.182 1.00 69.75 145 SER A N 1
ATOM 1139 C CA . SER A 1 145 ? -11.275 -20.635 15.421 1.00 69.75 145 SER A CA 1
ATOM 1140 C C . SER A 1 145 ? -11.008 -20.663 16.922 1.00 69.75 145 SER A C 1
ATOM 1142 O O . SER A 1 145 ? -11.117 -19.637 17.593 1.00 69.75 145 SER A O 1
ATOM 1144 N N . ILE A 1 146 ? -10.643 -21.828 17.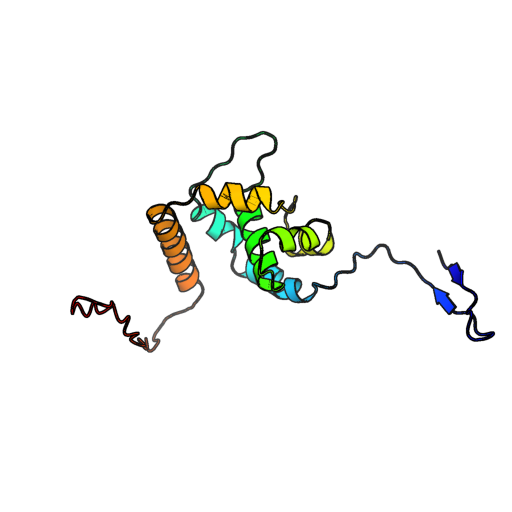465 1.00 68.50 146 ILE A N 1
ATOM 1145 C CA . ILE A 1 146 ? -10.245 -21.951 18.872 1.00 68.50 146 ILE A CA 1
ATOM 1146 C C . ILE A 1 146 ? -8.820 -21.409 19.014 1.00 68.50 146 ILE A C 1
ATOM 1148 O O . ILE A 1 146 ? -7.851 -22.041 18.598 1.00 68.50 146 ILE A O 1
ATOM 1152 N N . LEU A 1 147 ? -8.688 -20.224 19.608 1.00 61.97 147 LEU A N 1
ATOM 1153 C CA . LEU A 1 147 ? -7.404 -19.710 20.075 1.00 61.97 147 LEU A CA 1
ATOM 1154 C C . LEU A 1 147 ? -7.124 -20.284 21.467 1.00 61.97 147 LEU A C 1
ATOM 1156 O O . LEU A 1 147 ? -7.635 -19.784 22.468 1.00 61.97 147 LEU A O 1
ATOM 1160 N N . GLU A 1 148 ? -6.296 -21.327 21.538 1.00 59.22 148 GLU A N 1
ATOM 1161 C CA . GLU A 1 148 ? -5.796 -21.830 22.818 1.00 59.22 148 GLU A CA 1
ATOM 1162 C C . GLU A 1 148 ? -4.919 -20.765 23.487 1.00 59.22 148 GLU A C 1
ATOM 1164 O O . GLU A 1 148 ? -3.782 -20.493 23.091 1.00 59.22 148 GLU A O 1
ATOM 1169 N N . ARG A 1 149 ? -5.459 -20.137 24.533 1.00 50.44 149 ARG A N 1
ATOM 1170 C CA . ARG A 1 149 ? -4.701 -19.262 25.419 1.00 50.44 149 ARG A CA 1
ATOM 1171 C C . ARG A 1 149 ? -4.178 -20.119 26.567 1.00 50.44 149 ARG A C 1
ATOM 1173 O O . ARG A 1 149 ? -4.928 -20.457 27.477 1.00 50.44 149 ARG A O 1
ATOM 1180 N N . TYR A 1 150 ? -2.899 -20.490 26.526 1.00 53.72 150 TYR A N 1
ATOM 1181 C CA . TYR A 1 150 ? -2.262 -21.214 27.630 1.00 53.72 150 TYR A CA 1
ATOM 1182 C C . TYR A 1 150 ? -2.459 -20.442 28.949 1.00 53.72 150 TYR A C 1
ATOM 1184 O O . TYR A 1 150 ? -1.875 -19.375 29.143 1.00 53.72 150 TYR A O 1
ATOM 1192 N N . GLY A 1 151 ? -3.286 -20.994 29.846 1.00 55.34 151 GLY A N 1
ATOM 1193 C CA . GLY A 1 151 ? -3.430 -20.542 31.230 1.00 55.34 151 GLY A CA 1
ATOM 1194 C C . GLY A 1 151 ? -4.614 -19.621 31.549 1.00 55.34 151 GLY A C 1
ATOM 1195 O O . GLY A 1 151 ? -4.425 -18.660 32.286 1.00 55.34 151 GLY A O 1
ATOM 1196 N N . SER A 1 152 ? -5.811 -19.851 31.005 1.00 50.75 152 SER A N 1
ATOM 1197 C CA . SER A 1 152 ? -7.115 -19.634 31.679 1.00 50.75 152 SER A CA 1
ATOM 1198 C C . SER A 1 152 ? -8.245 -19.866 30.679 1.00 50.75 152 SER A C 1
ATOM 1200 O O . SER A 1 152 ? -8.275 -19.234 29.625 1.00 50.75 152 SER A O 1
ATOM 1202 N N . ASP A 1 153 ? -9.163 -20.769 31.020 1.00 46.41 153 ASP A N 1
ATOM 1203 C CA . ASP A 1 153 ? -10.348 -21.099 30.229 1.00 46.41 153 ASP A CA 1
ATOM 1204 C C . ASP A 1 153 ? -11.253 -19.872 30.069 1.00 46.41 153 ASP A C 1
ATOM 1206 O O . ASP A 1 153 ? -12.103 -19.577 30.907 1.00 46.41 153 ASP A O 1
ATOM 1210 N N . LEU A 1 154 ? -11.066 -19.139 28.977 1.00 43.88 154 LEU A N 1
ATOM 1211 C CA . LEU A 1 154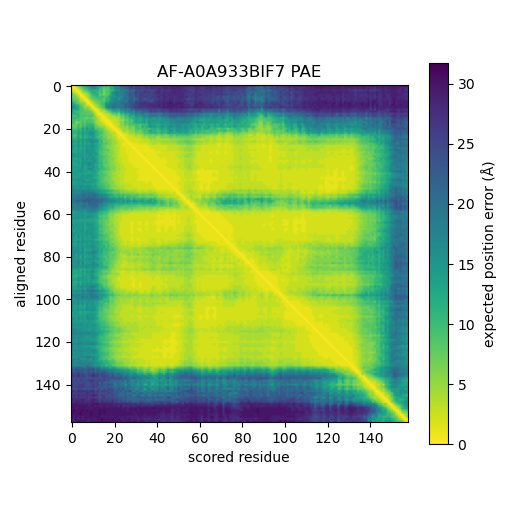 ? -12.023 -18.166 28.472 1.00 43.88 154 LEU A CA 1
ATOM 1212 C C . LEU A 1 154 ? -12.186 -18.429 26.980 1.00 43.88 154 LEU A C 1
ATOM 1214 O O . LEU A 1 154 ? -11.459 -17.896 26.143 1.00 43.88 154 LEU A O 1
ATOM 1218 N N . ALA A 1 155 ? -13.154 -19.289 26.670 1.00 41.03 155 ALA A N 1
ATOM 1219 C CA . ALA A 1 155 ? -13.736 -19.378 25.345 1.00 41.03 155 ALA A CA 1
ATOM 1220 C C . ALA A 1 155 ? -14.449 -18.049 25.054 1.00 41.03 155 ALA A C 1
ATOM 1222 O O . ALA A 1 155 ? -15.607 -17.853 25.416 1.00 41.03 155 ALA A O 1
ATOM 1223 N N . THR A 1 156 ? -13.740 -17.105 24.442 1.00 44.72 156 THR A N 1
ATOM 1224 C CA . THR A 1 156 ? -14.380 -15.938 23.839 1.00 44.72 156 THR A CA 1
ATOM 1225 C C . THR A 1 156 ? -14.856 -16.357 22.455 1.00 44.72 156 THR A C 1
ATOM 1227 O O . THR A 1 156 ? -14.051 -16.477 21.535 1.00 44.72 156 THR A O 1
ATOM 1230 N N . MET A 1 157 ? -16.158 -16.617 22.329 1.00 37.69 157 MET A N 1
ATOM 1231 C CA . MET A 1 157 ? -16.827 -16.691 21.030 1.00 37.69 157 MET A CA 1
ATOM 1232 C C . MET A 1 157 ? -16.779 -15.297 20.388 1.00 37.69 157 MET A C 1
ATOM 1234 O O . MET A 1 157 ? -17.213 -14.323 21.009 1.00 37.69 157 MET A O 1
ATOM 1238 N N . LEU A 1 158 ? -16.224 -15.209 19.179 1.00 40.09 158 LEU A N 1
ATOM 1239 C CA . LEU A 1 158 ? -16.520 -14.151 18.212 1.00 40.09 158 LEU A CA 1
ATOM 1240 C C . LEU A 1 158 ? -17.436 -14.742 17.147 1.00 40.09 158 LEU A C 1
ATOM 1242 O O . LEU A 1 158 ? -17.156 -15.896 16.748 1.00 40.09 158 LEU A O 1
#